Protein AF-A0AAU6T6B6-F1 (afdb_monomer_lite)

Organism: NCBI:txid2920537

Foldseek 3Di:
DVVVCCCCPVDPNNVVVVVVVVVVCCVVVVVVVVVVCCVVVPPPPPPPPPPPPDDD

pLDDT: mean 73.22, std 14.88, range [45.66, 94.19]

InterPro domains:
  IPR021494 Protein of unknown function DUF3149 [PF11346] (4-42)

Sequence (56 aa):
MDFWLDLMFGNSVGLMSMLVVIGTFLLISSYAAYFIYKVMKSQPPKGEQQPHHNES

Radius of gyration: 25.59 Å; chains: 1; bounding box: 50×16×74 Å

Secondary structure (DSSP, 8-state):
-HHHHIIIIISHHHHHHHHHHHHHHHHHHHHHHHHHHHHHH----S----------

Structure (mmCIF, N/CA/C/O backbone):
data_AF-A0AAU6T6B6-F1
#
_entry.id   AF-A0AAU6T6B6-F1
#
loop_
_atom_site.group_PDB
_atom_site.id
_atom_site.type_symbol
_atom_site.label_atom_id
_atom_site.label_alt_id
_atom_site.label_comp_id
_atom_site.label_asym_id
_atom_site.label_entity_id
_atom_site.label_seq_id
_atom_site.pdbx_PDB_ins_code
_atom_site.Cartn_x
_atom_site.Cartn_y
_atom_site.Cartn_z
_atom_site.occupancy
_atom_site.B_iso_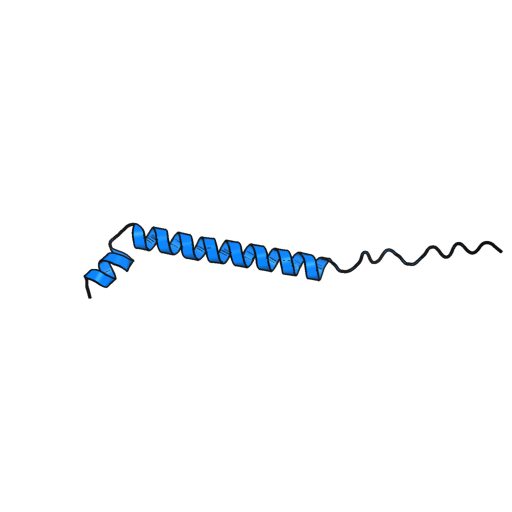or_equiv
_atom_site.auth_seq_id
_atom_site.auth_comp_id
_atom_site.auth_asym_id
_atom_site.auth_atom_id
_atom_site.pdbx_PDB_model_num
ATOM 1 N N . MET A 1 1 ? 12.701 -12.408 -20.240 1.00 56.66 1 MET A N 1
ATOM 2 C CA . MET A 1 1 ? 12.889 -12.118 -18.802 1.00 56.66 1 MET A CA 1
ATOM 3 C C . MET A 1 1 ? 12.955 -10.614 -18.559 1.00 56.66 1 MET A C 1
ATOM 5 O O . MET A 1 1 ? 12.337 -10.170 -17.606 1.00 56.66 1 MET A O 1
ATOM 9 N N . ASP A 1 2 ? 13.568 -9.828 -19.453 1.00 65.88 2 ASP A N 1
ATOM 10 C CA . ASP A 1 2 ? 13.548 -8.355 -19.397 1.00 65.88 2 ASP A CA 1
ATOM 11 C C . ASP A 1 2 ? 12.159 -7.724 -19.339 1.00 65.88 2 ASP A C 1
ATOM 13 O O . ASP A 1 2 ? 11.949 -6.864 -18.509 1.00 65.88 2 ASP A O 1
ATOM 17 N N . PHE A 1 3 ? 11.172 -8.193 -20.110 1.00 69.12 3 PHE A N 1
ATOM 18 C CA . PHE A 1 3 ? 9.803 -7.648 -20.042 1.00 69.12 3 PHE A CA 1
ATOM 19 C C . PHE A 1 3 ? 9.168 -7.760 -18.644 1.00 69.12 3 PHE A C 1
ATOM 21 O O . PHE A 1 3 ? 8.447 -6.872 -18.206 1.00 69.12 3 PHE A O 1
ATOM 28 N N . TRP A 1 4 ? 9.461 -8.846 -17.925 1.00 74.38 4 TRP A N 1
ATOM 29 C CA . TRP A 1 4 ? 8.982 -9.054 -16.558 1.00 74.38 4 TRP A CA 1
ATOM 30 C C . TRP A 1 4 ? 9.740 -8.182 -15.547 1.00 74.38 4 TRP A C 1
ATOM 32 O O . TRP A 1 4 ? 9.131 -7.677 -14.607 1.00 74.38 4 TRP A O 1
ATOM 42 N N . LEU A 1 5 ? 11.043 -7.963 -15.754 1.00 73.31 5 LEU A N 1
ATOM 43 C CA . LEU A 1 5 ? 11.860 -7.069 -14.927 1.00 73.31 5 LEU A CA 1
ATOM 44 C C . LEU A 1 5 ? 11.582 -5.588 -15.215 1.00 73.31 5 LEU A C 1
ATOM 46 O O . LEU A 1 5 ? 11.604 -4.787 -14.294 1.00 73.31 5 LEU A O 1
ATOM 50 N N . ASP A 1 6 ? 11.241 -5.224 -16.444 1.00 71.88 6 ASP A N 1
ATOM 51 C CA . ASP A 1 6 ? 10.863 -3.871 -16.852 1.00 71.88 6 ASP A CA 1
ATOM 52 C C . ASP A 1 6 ? 9.465 -3.496 -16.319 1.00 71.88 6 ASP A C 1
ATOM 54 O O . ASP A 1 6 ? 9.258 -2.393 -15.816 1.00 71.88 6 ASP A O 1
ATOM 58 N N . LEU A 1 7 ? 8.531 -4.458 -16.263 1.00 74.75 7 LEU A N 1
ATOM 59 C CA . LEU A 1 7 ? 7.241 -4.276 -15.583 1.00 74.75 7 LEU A CA 1
ATOM 60 C C . LEU A 1 7 ? 7.377 -4.142 -14.056 1.00 74.75 7 LEU A C 1
ATOM 62 O O . LEU A 1 7 ? 6.622 -3.387 -13.441 1.00 74.75 7 LEU A O 1
ATOM 66 N N . MET A 1 8 ? 8.300 -4.895 -13.441 1.00 72.12 8 MET A N 1
ATOM 67 C CA . MET A 1 8 ? 8.488 -4.917 -11.983 1.00 72.12 8 MET A CA 1
ATOM 68 C C . MET A 1 8 ? 9.446 -3.839 -11.450 1.00 72.12 8 MET A C 1
ATOM 70 O O . MET A 1 8 ? 9.255 -3.382 -10.325 1.00 72.12 8 MET A O 1
ATOM 74 N N . PHE A 1 9 ? 10.446 -3.421 -12.229 1.00 66.19 9 PHE A N 1
ATOM 75 C CA . PHE A 1 9 ? 11.516 -2.499 -11.816 1.00 66.19 9 PHE A CA 1
ATOM 76 C C . PHE A 1 9 ? 11.763 -1.331 -12.788 1.00 66.19 9 PHE A C 1
ATOM 78 O O . PHE A 1 9 ? 12.412 -0.365 -12.396 1.00 66.19 9 PHE A O 1
ATOM 85 N N . GLY A 1 10 ? 11.259 -1.384 -14.026 1.00 64.69 10 GLY A N 1
ATOM 86 C CA . GLY A 1 10 ? 11.513 -0.375 -15.067 1.00 64.69 10 GLY A CA 1
ATOM 87 C C . GLY A 1 10 ? 10.467 0.740 -15.177 1.00 64.69 10 GLY A C 1
ATOM 88 O O . GLY A 1 10 ? 10.734 1.764 -15.801 1.00 64.69 10 GLY A O 1
ATOM 89 N N . ASN A 1 11 ? 9.290 0.599 -14.554 1.00 68.56 11 ASN A N 1
ATOM 90 C CA . ASN A 1 11 ? 8.173 1.522 -14.768 1.00 68.56 11 ASN A CA 1
ATOM 91 C C . ASN A 1 11 ? 7.423 1.899 -13.478 1.00 68.56 11 ASN A C 1
ATOM 93 O O . ASN A 1 11 ? 7.249 1.086 -12.568 1.00 68.56 11 ASN A O 1
ATOM 97 N N . SER A 1 12 ? 6.879 3.122 -13.457 1.00 68.50 12 SER A N 1
ATOM 98 C CA . SER A 1 12 ? 6.049 3.721 -12.395 1.00 68.50 12 SER A CA 1
ATOM 99 C C . SER A 1 12 ? 4.919 2.818 -11.885 1.00 68.50 12 SER A C 1
ATOM 101 O O . SER A 1 12 ? 4.456 2.980 -10.759 1.00 68.50 12 SER A O 1
ATOM 103 N N . VAL A 1 13 ? 4.487 1.846 -12.691 1.00 73.56 13 VAL A N 1
ATOM 104 C CA . VAL A 1 13 ? 3.474 0.840 -12.346 1.00 73.56 13 VAL A CA 1
ATOM 105 C C . VAL A 1 13 ? 3.933 -0.103 -11.229 1.00 73.56 13 VAL A C 1
ATOM 107 O O . VAL A 1 13 ? 3.123 -0.421 -10.360 1.00 73.56 13 VAL A O 1
ATOM 110 N N . GLY A 1 14 ? 5.207 -0.509 -11.193 1.00 77.12 14 GLY A N 1
ATOM 111 C CA . GLY A 1 14 ? 5.738 -1.370 -10.130 1.00 77.12 14 GLY A CA 1
ATOM 112 C C . GLY A 1 14 ? 5.691 -0.681 -8.764 1.00 77.12 14 GLY A C 1
ATOM 113 O O . GLY A 1 14 ? 5.166 -1.236 -7.800 1.00 77.12 14 GLY A O 1
ATOM 114 N N . LEU A 1 15 ? 6.134 0.580 -8.704 1.00 76.56 15 LEU A N 1
ATOM 115 C CA . LEU A 1 15 ? 6.074 1.407 -7.493 1.00 76.56 15 LEU A CA 1
ATOM 116 C C . LEU A 1 15 ? 4.637 1.740 -7.079 1.00 76.56 15 LEU A C 1
ATOM 118 O O . LEU A 1 15 ? 4.297 1.602 -5.906 1.00 76.56 15 LEU A O 1
ATOM 122 N N . MET A 1 16 ? 3.782 2.137 -8.028 1.00 81.75 16 MET A N 1
ATOM 123 C CA . MET A 1 16 ? 2.369 2.421 -7.752 1.00 81.75 16 MET A CA 1
ATOM 124 C C . MET A 1 16 ? 1.640 1.184 -7.222 1.00 81.75 16 MET A C 1
ATOM 126 O O . MET A 1 16 ? 0.915 1.281 -6.237 1.00 81.75 16 MET A O 1
ATOM 130 N N . SER A 1 17 ? 1.879 0.010 -7.812 1.00 81.06 17 SER A N 1
ATOM 131 C CA . SER A 1 17 ? 1.327 -1.260 -7.333 1.00 81.06 17 SER A CA 1
ATOM 132 C C . SER A 1 17 ? 1.820 -1.590 -5.926 1.00 81.06 17 SER A C 1
ATOM 134 O O . SER A 1 17 ? 1.023 -1.927 -5.054 1.00 81.06 17 SER A O 1
ATOM 136 N N . MET A 1 18 ? 3.116 -1.414 -5.656 1.00 82.44 18 MET A N 1
ATOM 137 C CA . MET A 1 18 ? 3.677 -1.695 -4.336 1.00 82.44 18 MET A CA 1
ATOM 138 C C . MET A 1 18 ? 3.076 -0.787 -3.253 1.00 82.44 18 MET A C 1
ATOM 140 O O . MET A 1 18 ? 2.741 -1.258 -2.167 1.00 82.44 18 MET A O 1
ATOM 144 N N . LEU A 1 19 ? 2.868 0.495 -3.566 1.00 86.00 19 LEU A N 1
ATOM 145 C CA . LEU A 1 19 ? 2.232 1.460 -2.667 1.00 86.00 19 LEU A CA 1
ATOM 146 C C . LEU A 1 19 ? 0.759 1.104 -2.423 1.00 86.00 19 LEU A C 1
ATOM 148 O O . LEU A 1 19 ? 0.298 1.149 -1.284 1.00 86.00 19 LEU A O 1
ATOM 152 N N . VAL A 1 20 ? 0.039 0.676 -3.465 1.00 88.25 20 VAL A N 1
ATOM 153 C CA . VAL A 1 20 ? -1.340 0.182 -3.344 1.00 88.25 20 VAL A CA 1
ATOM 154 C C . VAL A 1 20 ? -1.396 -1.061 -2.463 1.00 88.25 20 VAL A C 1
ATOM 156 O O . VAL A 1 20 ? -2.204 -1.097 -1.544 1.00 88.25 20 VAL A O 1
ATOM 159 N N . VAL A 1 21 ? -0.517 -2.043 -2.669 1.00 89.69 21 VAL A N 1
ATOM 160 C CA . VAL A 1 21 ? -0.469 -3.264 -1.850 1.00 89.69 21 VAL A CA 1
ATOM 161 C C . VAL A 1 21 ? -0.208 -2.913 -0.386 1.00 89.69 21 VAL A C 1
ATOM 163 O O . VAL A 1 21 ? -0.964 -3.339 0.484 1.00 89.69 21 VAL A O 1
ATOM 166 N N . ILE A 1 22 ? 0.796 -2.080 -0.100 1.00 90.25 22 ILE A N 1
ATOM 167 C CA . ILE A 1 22 ? 1.097 -1.628 1.267 1.00 90.25 22 ILE A CA 1
ATOM 168 C C . ILE A 1 22 ? -0.095 -0.865 1.862 1.00 90.25 22 ILE A C 1
ATOM 170 O O . ILE A 1 22 ? -0.476 -1.115 3.005 1.00 90.25 22 ILE A O 1
ATOM 174 N N . GLY A 1 23 ? -0.723 0.020 1.087 1.00 92.06 23 GLY A N 1
ATOM 175 C CA . GLY A 1 23 ? -1.900 0.779 1.499 1.00 92.06 23 GLY A CA 1
ATOM 176 C C . GLY A 1 23 ? -3.099 -0.115 1.810 1.00 92.06 23 GLY A C 1
ATOM 177 O O . GLY A 1 23 ? -3.733 0.051 2.846 1.00 92.06 23 GLY A O 1
ATOM 178 N N . THR A 1 24 ? -3.382 -1.107 0.967 1.00 93.12 24 THR A N 1
ATOM 179 C CA . THR A 1 24 ? -4.456 -2.083 1.184 1.00 93.12 24 THR A CA 1
ATOM 180 C C . THR A 1 24 ? -4.178 -2.947 2.412 1.00 93.12 24 THR A C 1
ATOM 182 O O . THR A 1 24 ? -5.076 -3.135 3.230 1.00 93.12 24 THR A O 1
ATOM 185 N N . PHE A 1 25 ? -2.940 -3.415 2.602 1.00 93.62 25 PHE A N 1
ATOM 186 C CA . PHE A 1 25 ? -2.549 -4.151 3.807 1.00 93.62 25 PHE A CA 1
ATOM 187 C C . PHE A 1 25 ? -2.708 -3.305 5.071 1.00 93.62 25 PHE A C 1
ATOM 189 O O . PHE A 1 25 ? -3.258 -3.789 6.058 1.00 93.62 25 PHE A O 1
ATOM 196 N N . LEU A 1 26 ? -2.283 -2.039 5.043 1.00 92.62 26 LEU A N 1
ATOM 197 C CA . LEU A 1 26 ? -2.475 -1.101 6.149 1.00 92.62 26 LEU A CA 1
ATOM 198 C C . LEU A 1 26 ? -3.955 -0.849 6.428 1.00 92.62 26 LEU A C 1
ATOM 200 O O . LEU A 1 26 ? -4.346 -0.831 7.590 1.00 92.62 26 LEU A O 1
ATOM 204 N N . LEU A 1 27 ? -4.781 -0.690 5.393 1.00 93.38 27 LEU A N 1
ATOM 205 C CA . LEU A 1 27 ? -6.212 -0.435 5.541 1.00 93.38 27 LEU A CA 1
ATOM 206 C C . LEU A 1 27 ? -6.926 -1.636 6.173 1.00 93.38 27 LEU A C 1
ATOM 208 O O . LEU A 1 27 ? -7.655 -1.479 7.151 1.00 93.38 27 LEU A O 1
ATOM 212 N N . ILE A 1 28 ? -6.672 -2.840 5.651 1.00 93.06 28 ILE A N 1
ATOM 213 C CA . ILE A 1 28 ? -7.241 -4.089 6.171 1.00 93.06 28 ILE A CA 1
ATOM 214 C C . ILE A 1 28 ? -6.745 -4.339 7.597 1.00 93.06 28 ILE A C 1
ATOM 216 O O . ILE A 1 28 ? -7.547 -4.643 8.477 1.00 93.06 28 ILE A O 1
ATOM 220 N N . SER A 1 29 ? -5.443 -4.168 7.845 1.00 94.19 29 SER A N 1
ATOM 221 C CA . SER A 1 29 ? -4.843 -4.345 9.171 1.00 94.19 29 SER A CA 1
ATOM 222 C C . SER A 1 29 ? -5.379 -3.325 10.172 1.00 94.19 29 SER A C 1
ATOM 224 O O . SER A 1 29 ? -5.745 -3.696 11.280 1.00 94.19 29 SER A O 1
ATOM 226 N N . SER A 1 30 ? -5.519 -2.057 9.778 1.00 90.56 30 SER A N 1
ATOM 227 C CA . SER A 1 30 ? -6.107 -1.009 10.615 1.00 90.56 30 SER A CA 1
ATOM 228 C C . SER A 1 30 ? -7.563 -1.319 10.952 1.00 90.56 30 SER A C 1
ATOM 230 O O . SER A 1 30 ? -7.957 -1.212 12.111 1.00 90.56 30 SER A O 1
ATOM 232 N N . TYR A 1 31 ? -8.350 -1.786 9.981 1.00 90.06 31 TYR A N 1
ATOM 233 C CA . TYR A 1 31 ? -9.738 -2.174 10.212 1.00 90.06 31 TYR A CA 1
ATOM 234 C C . TYR A 1 31 ? -9.850 -3.394 11.137 1.00 90.06 31 TYR A C 1
ATOM 236 O O . TYR A 1 31 ? -10.629 -3.385 12.091 1.00 90.06 31 TYR A O 1
ATOM 244 N N . ALA A 1 32 ? -9.024 -4.419 10.912 1.00 90.69 32 ALA A N 1
ATOM 245 C CA . ALA A 1 32 ? -8.948 -5.599 11.767 1.00 90.69 32 ALA A CA 1
ATOM 246 C C . ALA A 1 32 ? -8.482 -5.242 13.188 1.00 90.69 32 ALA A C 1
ATOM 248 O O . ALA A 1 32 ? -9.088 -5.679 14.164 1.00 90.69 32 ALA A O 1
ATOM 249 N N . ALA A 1 33 ? -7.461 -4.395 13.323 1.00 89.38 33 ALA A N 1
ATO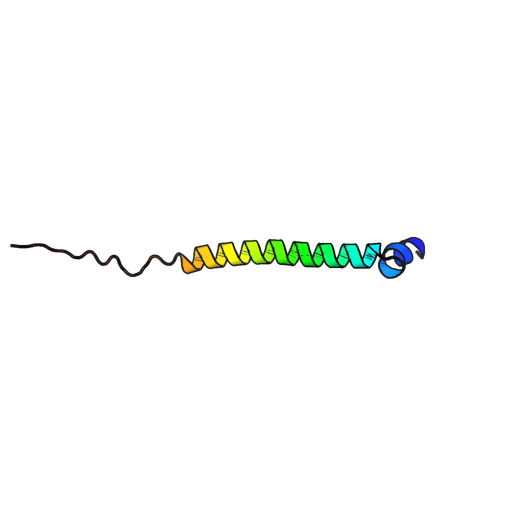M 250 C CA . ALA A 1 33 ? -6.968 -3.904 14.603 1.00 89.38 33 ALA A CA 1
ATOM 251 C C . ALA A 1 33 ? -8.027 -3.071 15.330 1.00 89.38 33 ALA A C 1
ATOM 253 O O . ALA A 1 33 ? -8.193 -3.231 16.534 1.00 89.38 33 ALA A O 1
ATOM 254 N N . TYR A 1 34 ? -8.788 -2.232 14.622 1.00 88.19 34 TYR A N 1
ATOM 255 C CA . TYR A 1 34 ? -9.894 -1.475 15.206 1.00 88.19 34 TYR A CA 1
ATOM 256 C C . TYR A 1 34 ? -11.024 -2.398 15.676 1.00 88.19 34 TYR A C 1
ATOM 258 O O . TYR A 1 34 ? -11.583 -2.190 16.751 1.00 88.19 34 TYR A O 1
ATOM 266 N N . PHE A 1 35 ? -11.327 -3.453 14.915 1.00 85.62 35 PHE A N 1
ATOM 267 C CA . PHE A 1 35 ? -12.297 -4.474 15.304 1.00 85.62 35 PHE A CA 1
ATOM 268 C C . PHE A 1 35 ? -11.846 -5.244 16.551 1.00 85.62 35 PHE A C 1
ATOM 270 O O . PHE A 1 35 ? -12.611 -5.353 17.506 1.00 85.62 35 PHE A O 1
ATOM 277 N N . ILE A 1 36 ? -10.593 -5.707 16.589 1.00 84.81 36 ILE A N 1
ATOM 278 C CA . ILE A 1 36 ? -10.016 -6.396 17.751 1.00 84.8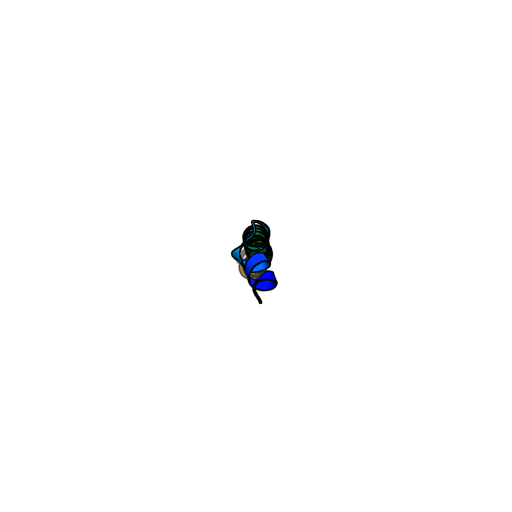1 36 ILE A CA 1
ATOM 279 C C . ILE A 1 36 ? -9.950 -5.455 18.951 1.00 84.81 36 ILE A C 1
ATOM 281 O O . ILE A 1 36 ? -10.349 -5.839 20.042 1.00 84.81 36 ILE A O 1
ATOM 285 N N . TYR A 1 37 ? -9.510 -4.211 18.767 1.00 82.50 37 TYR A N 1
ATOM 286 C CA . TYR A 1 37 ? -9.488 -3.210 19.827 1.00 82.50 37 TYR A CA 1
ATOM 287 C C . TYR A 1 37 ? -10.891 -2.949 20.362 1.00 82.50 37 TYR A C 1
ATOM 289 O O . TYR A 1 37 ? -11.081 -2.927 21.571 1.00 82.50 37 TYR A O 1
ATOM 297 N N . LYS A 1 38 ? -11.898 -2.815 19.495 1.00 76.25 38 LYS A N 1
ATOM 298 C CA . LYS A 1 38 ? -13.287 -2.669 19.925 1.00 76.25 38 LYS A CA 1
ATOM 299 C C . LYS A 1 38 ? -13.772 -3.918 20.655 1.00 76.25 38 LYS A C 1
ATOM 301 O O . LYS A 1 38 ? -14.369 -3.765 21.707 1.00 76.25 38 LYS A O 1
ATOM 306 N N . VAL A 1 39 ? -13.495 -5.128 20.175 1.00 78.25 39 VAL A N 1
ATOM 307 C CA . VAL A 1 39 ? -13.892 -6.388 20.835 1.00 78.25 39 VAL A CA 1
ATOM 308 C C . VAL A 1 39 ? -13.199 -6.567 22.189 1.00 78.25 39 VAL A C 1
ATOM 310 O O . VAL A 1 39 ? -13.859 -6.863 23.178 1.00 78.25 39 VAL A O 1
ATOM 313 N N . MET A 1 40 ? -11.890 -6.330 22.268 1.00 71.75 40 MET A N 1
ATOM 314 C CA . MET A 1 40 ? -11.113 -6.455 23.505 1.00 71.75 40 MET A CA 1
ATOM 315 C C . MET A 1 40 ? -11.410 -5.327 24.492 1.00 71.75 40 MET A C 1
ATOM 317 O O . MET A 1 40 ? -11.391 -5.552 25.696 1.00 71.75 40 MET A O 1
ATOM 321 N N . LYS A 1 41 ? -11.688 -4.113 24.005 1.00 65.62 41 LYS A N 1
ATOM 322 C CA . LYS A 1 41 ? -12.042 -2.954 24.836 1.00 65.62 41 LYS A CA 1
ATOM 323 C C . LYS A 1 41 ? -13.538 -2.861 25.130 1.00 65.62 41 LYS A C 1
ATOM 325 O O . LYS A 1 41 ? -13.912 -2.145 26.047 1.00 65.62 41 LYS A O 1
ATOM 330 N N . SER A 1 42 ? -14.365 -3.676 24.471 1.00 57.53 42 SER A N 1
ATOM 331 C CA . SER A 1 42 ? -15.695 -4.082 24.952 1.00 57.53 42 SER A CA 1
ATOM 332 C C . SER A 1 42 ? -15.572 -5.100 26.091 1.00 57.53 42 SER A C 1
ATOM 334 O O . SER A 1 42 ? -16.387 -6.008 26.225 1.00 57.53 42 SER A O 1
ATOM 336 N N . GLN A 1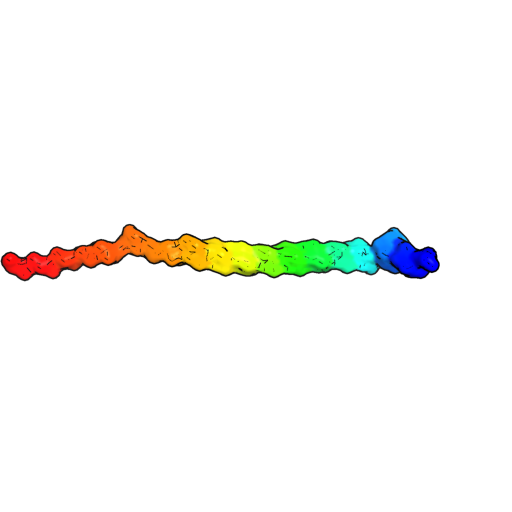 43 ? -14.553 -4.952 26.940 1.00 59.03 43 GLN A N 1
ATOM 337 C CA . GLN A 1 43 ? -14.725 -5.328 28.329 1.00 59.03 43 GLN A CA 1
ATOM 338 C C . GLN A 1 43 ? -15.869 -4.441 28.829 1.00 59.03 43 GLN A C 1
ATOM 340 O O . GLN A 1 43 ? -15.783 -3.216 28.675 1.00 59.03 43 GLN A O 1
ATOM 345 N N . PRO A 1 44 ? -16.965 -5.035 29.327 1.00 56.56 44 PRO A N 1
ATOM 346 C CA . PRO A 1 44 ? -18.098 -4.265 29.802 1.00 56.56 44 PRO A CA 1
ATOM 347 C C . PRO A 1 44 ? -17.575 -3.245 30.815 1.00 56.56 44 PRO A C 1
ATOM 349 O O . PRO A 1 44 ? -16.611 -3.560 31.530 1.00 56.56 44 PRO A O 1
ATOM 352 N N . PRO A 1 45 ? -18.151 -2.032 30.888 1.00 53.50 45 PRO A N 1
ATOM 353 C CA . PRO A 1 45 ? -17.903 -1.179 32.033 1.00 53.50 45 PRO A CA 1
ATOM 354 C C . PRO A 1 45 ? -18.084 -2.054 33.272 1.00 53.50 45 PRO A C 1
ATOM 356 O O . PRO A 1 45 ? -19.154 -2.603 33.530 1.00 53.50 45 PRO A O 1
ATOM 359 N N . LYS A 1 46 ? -16.987 -2.270 33.999 1.00 55.12 46 LYS A N 1
ATOM 360 C CA . LYS A 1 46 ? -17.003 -2.874 35.324 1.00 55.12 46 LYS A CA 1
ATOM 361 C C . LYS A 1 46 ? -17.643 -1.821 36.218 1.00 55.12 46 LYS A C 1
ATOM 363 O O . LYS A 1 46 ? -16.957 -1.015 36.831 1.00 55.12 46 LYS A O 1
ATO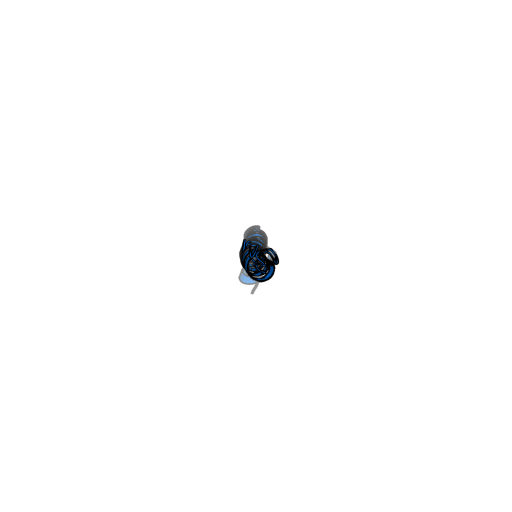M 368 N N . GLY A 1 47 ? -18.958 -1.722 36.109 1.00 54.97 47 GLY A N 1
ATOM 369 C CA . GLY A 1 47 ? -19.692 -0.519 36.460 1.00 54.97 47 GLY A CA 1
ATOM 370 C C . GLY A 1 47 ? -21.196 -0.713 36.421 1.00 54.97 47 GLY A C 1
ATOM 371 O O . GLY A 1 47 ? -21.898 0.262 36.251 1.00 54.97 47 GLY A O 1
ATOM 372 N N . GLU A 1 48 ? -21.680 -1.939 36.605 1.00 51.22 48 GLU A N 1
ATOM 373 C CA . GLU A 1 48 ? -23.061 -2.219 37.009 1.00 51.22 48 GLU A CA 1
ATOM 374 C C . GLU A 1 48 ? -23.042 -3.346 38.052 1.00 51.22 48 GLU A C 1
ATOM 376 O O . GLU A 1 48 ? -23.715 -4.369 37.957 1.00 51.22 48 GLU A O 1
ATOM 381 N N . GLN A 1 49 ? -22.243 -3.143 39.105 1.00 49.19 49 GLN A N 1
ATOM 382 C CA . GLN A 1 49 ? -22.669 -3.607 40.420 1.00 49.19 49 GLN A CA 1
ATOM 383 C C . GLN A 1 49 ? -23.913 -2.778 40.732 1.00 49.19 49 GLN A C 1
ATOM 385 O O . GLN A 1 49 ? -23.816 -1.586 41.022 1.00 49.19 49 GLN A O 1
ATOM 390 N N . GLN A 1 50 ? -25.071 -3.398 40.511 1.00 45.66 50 GLN A N 1
ATOM 391 C CA . GLN A 1 50 ? -26.388 -2.860 40.815 1.00 45.66 50 GLN A CA 1
ATOM 392 C C . GLN A 1 50 ? -26.344 -2.087 42.140 1.00 45.66 50 GLN A C 1
ATOM 394 O O . GLN A 1 50 ? -25.884 -2.645 43.144 1.00 45.66 50 GLN A O 1
ATOM 399 N N . PRO A 1 51 ? -26.848 -0.842 42.193 1.00 50.59 51 PRO A N 1
ATOM 400 C CA . PRO A 1 51 ? -27.215 -0.262 43.463 1.00 50.59 51 PRO A CA 1
ATOM 401 C C . PRO A 1 51 ? -28.445 -1.051 43.905 1.00 50.59 51 PRO A C 1
ATOM 403 O O . PRO A 1 51 ? -29.563 -0.778 43.474 1.00 50.59 51 PRO A O 1
ATOM 406 N N . HIS A 1 52 ? -28.242 -2.088 44.718 1.00 49.12 52 HIS A N 1
ATOM 407 C CA . HIS A 1 52 ? -29.328 -2.668 45.493 1.00 49.12 52 HIS A CA 1
ATOM 408 C C . HIS A 1 52 ? -29.721 -1.629 46.550 1.00 49.12 52 HIS A C 1
ATOM 410 O O . HIS A 1 52 ? -29.344 -1.698 47.715 1.00 49.12 52 HIS A O 1
ATOM 416 N N . HIS A 1 53 ? -30.460 -0.621 46.090 1.00 51.97 53 HIS A N 1
ATOM 417 C CA . HIS A 1 53 ? -31.401 0.120 46.902 1.00 51.97 53 HIS A CA 1
ATOM 418 C C . HIS A 1 53 ? -32.496 -0.882 47.264 1.00 51.97 53 HIS A C 1
ATOM 420 O O . HIS A 1 53 ? -33.387 -1.159 46.464 1.00 51.97 53 HIS A O 1
ATOM 426 N N . ASN A 1 54 ? -32.361 -1.515 48.426 1.00 58.28 54 ASN A N 1
ATOM 427 C CA . ASN A 1 54 ? -33.499 -2.100 49.112 1.00 58.28 54 ASN A CA 1
ATOM 428 C C . ASN A 1 54 ? -33.624 -1.392 50.457 1.00 58.28 54 ASN A C 1
ATOM 430 O O . ASN A 1 54 ? -32.937 -1.704 51.425 1.00 58.28 54 ASN A O 1
ATOM 434 N N . GLU A 1 55 ? -34.449 -0.355 50.422 1.00 56.56 55 GLU A N 1
ATOM 435 C CA . GLU A 1 55 ? -35.166 0.209 51.554 1.00 56.56 55 GLU A CA 1
ATOM 436 C C . GLU A 1 55 ? -36.024 -0.897 52.191 1.00 56.56 55 GLU A C 1
ATOM 438 O O . GLU A 1 55 ? -36.898 -1.418 51.501 1.00 56.56 55 GLU A O 1
ATOM 443 N N . SER A 1 56 ? -35.777 -1.261 53.458 1.00 52.78 56 SER A N 1
ATOM 444 C CA . SER A 1 56 ? -36.736 -1.773 54.472 1.00 52.78 56 SER A CA 1
ATOM 445 C C . SER A 1 56 ? -35.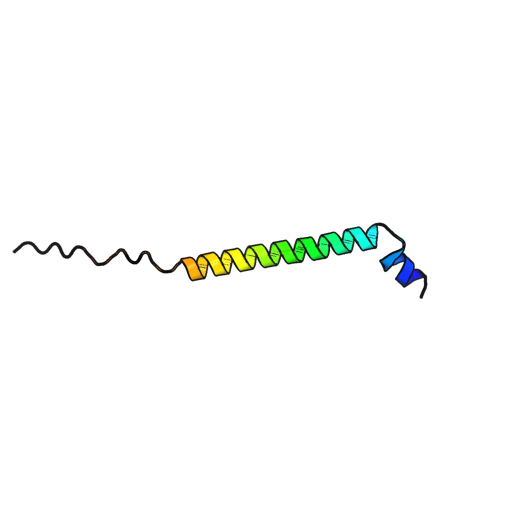996 -2.183 55.744 1.00 52.78 56 SER A C 1
ATOM 447 O O . SER A 1 56 ? -35.234 -3.174 55.682 1.00 52.78 56 SER A O 1
#